Protein AF-A0A955AUH3-F1 (afdb_monomer)

Nearest PDB structures (foldseek):
  6emp-assembly1_A  TM=2.401E-01  e=5.982E+00  Homo sapiens
  8j5y-assembly1_D  TM=1.943E-01  e=3.474E+00  Saccharomyces cerevisiae

Foldseek 3Di:
DPVLDPVLLVVQCVQQVNDPVQCDDACVDHCNVDSVSSLCSQQDPPGPHHDDDDDPPVCVPPCVVVVVVVCCVQQNPPDDAPDPVRSVVSSVVVVVCCCVAPDDPPPDDPVPDDDDDDDDDHDDGPVRVVVVVVVVVVVVVVD

Radius of gyration: 20.32 Å; Cα contacts (8 Å, |Δi|>4): 92; chains: 1; bounding box: 51×37×52 Å

Sequence (143 aa):
NVHCSESLVRLVANLEGIPKSELGK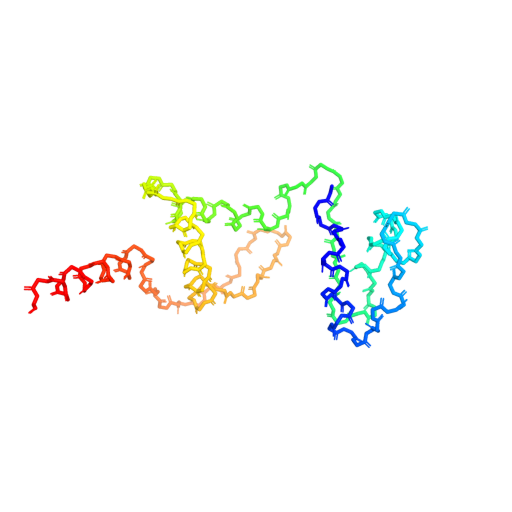KGRSGILKSVATRRKFLSDASHRVSFVYTPKHSSWLNQIETIFGIINRRAIKRGDFPSVAALQQRLTEFIAYFNETFAKPFNWTYTGRPNQTSAVEKPKTWRQLWQSKKNAQIHALVA

Structure (mmCIF, N/CA/C/O backbone):
data_AF-A0A955AUH3-F1
#
_entry.id   AF-A0A955AUH3-F1
#
loop_
_atom_site.group_PDB
_atom_site.id
_atom_site.type_symbol
_atom_site.label_atom_id
_atom_site.label_alt_id
_atom_site.label_comp_id
_atom_site.label_asym_id
_atom_site.label_entity_id
_atom_site.label_seq_id
_atom_site.pdbx_PDB_ins_code
_atom_site.Cartn_x
_atom_site.Cartn_y
_atom_site.Cartn_z
_atom_site.occupancy
_atom_site.B_iso_or_equiv
_atom_site.auth_seq_id
_atom_site.auth_comp_id
_atom_site.auth_asym_id
_atom_site.auth_atom_id
_atom_site.pdbx_PDB_model_num
ATOM 1 N N . ASN A 1 1 ? 10.978 6.665 -0.633 1.00 58.62 1 ASN A N 1
ATOM 2 C CA . ASN A 1 1 ? 9.804 6.666 -1.533 1.00 58.62 1 ASN A CA 1
ATOM 3 C C . ASN A 1 1 ? 9.079 5.331 -1.381 1.00 58.62 1 ASN A C 1
ATOM 5 O O . ASN A 1 1 ? 9.533 4.332 -1.930 1.00 58.62 1 ASN A O 1
ATOM 9 N N . VAL A 1 2 ? 8.037 5.293 -0.544 1.00 68.62 2 VAL A N 1
ATOM 10 C CA . VAL A 1 2 ? 7.333 4.055 -0.142 1.00 68.62 2 VAL A CA 1
ATOM 11 C C . VAL A 1 2 ? 6.572 3.430 -1.321 1.00 68.62 2 VAL A C 1
ATOM 13 O O . VAL A 1 2 ? 6.417 2.217 -1.391 1.00 68.62 2 VAL A O 1
ATOM 16 N N . HIS A 1 3 ? 6.214 4.241 -2.320 1.00 81.19 3 HIS A N 1
ATOM 17 C CA . HIS A 1 3 ? 5.435 3.845 -3.499 1.00 81.19 3 HIS A CA 1
ATOM 18 C C . HIS A 1 3 ? 6.233 3.077 -4.571 1.00 81.19 3 HIS A C 1
ATOM 20 O O . HIS A 1 3 ? 5.738 2.834 -5.668 1.00 81.19 3 HIS A O 1
ATOM 26 N N . CYS A 1 4 ? 7.479 2.701 -4.274 1.00 91.81 4 CYS A N 1
ATOM 27 C CA . CYS A 1 4 ? 8.325 1.860 -5.127 1.00 91.81 4 CYS A CA 1
ATOM 28 C C . CYS A 1 4 ? 8.915 0.691 -4.319 1.00 91.81 4 CYS A C 1
ATOM 30 O O . CYS A 1 4 ? 10.069 0.296 -4.518 1.00 91.81 4 CYS A O 1
ATOM 32 N N . SER A 1 5 ? 8.183 0.195 -3.317 1.00 93.75 5 SER A N 1
ATOM 33 C CA . SER A 1 5 ? 8.635 -0.903 -2.464 1.00 93.75 5 SER A CA 1
ATOM 34 C C . SER A 1 5 ? 8.780 -2.212 -3.249 1.00 93.75 5 SER A C 1
ATOM 36 O O . SER A 1 5 ? 8.207 -2.407 -4.317 1.00 93.75 5 SER A O 1
ATOM 38 N N . GLU A 1 6 ? 9.568 -3.135 -2.704 1.00 95.00 6 GLU A N 1
ATOM 39 C CA . GLU A 1 6 ? 9.638 -4.507 -3.219 1.00 95.00 6 GLU A CA 1
ATOM 40 C C . GLU A 1 6 ? 8.291 -5.232 -3.108 1.00 95.00 6 GLU A C 1
ATOM 42 O O . GLU A 1 6 ? 7.931 -5.981 -4.010 1.00 95.00 6 GLU A O 1
ATOM 47 N N . SER A 1 7 ? 7.540 -5.002 -2.026 1.00 94.81 7 SER A N 1
ATOM 48 C CA . SER A 1 7 ? 6.241 -5.645 -1.817 1.00 94.81 7 SER A CA 1
ATOM 49 C C . SER A 1 7 ? 5.244 -5.302 -2.922 1.00 94.81 7 SER 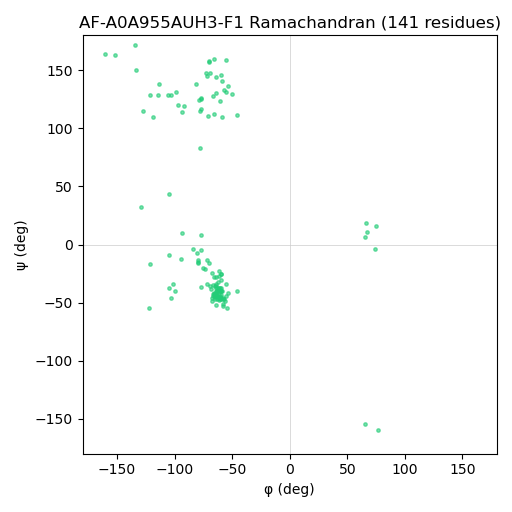A C 1
ATOM 51 O O . SER A 1 7 ? 4.552 -6.196 -3.398 1.00 94.81 7 SER A O 1
ATOM 53 N N . LEU A 1 8 ? 5.224 -4.049 -3.389 1.00 94.56 8 LEU A N 1
ATOM 54 C CA . LEU A 1 8 ? 4.374 -3.629 -4.505 1.00 94.56 8 LEU A CA 1
ATOM 55 C C . LEU A 1 8 ? 4.775 -4.315 -5.811 1.00 94.56 8 LEU A C 1
ATOM 57 O O . LEU A 1 8 ? 3.910 -4.803 -6.527 1.00 94.56 8 LEU A O 1
ATOM 61 N N . VAL A 1 9 ? 6.077 -4.415 -6.097 1.00 96.44 9 VAL A N 1
ATOM 62 C CA . VAL A 1 9 ? 6.560 -5.127 -7.292 1.00 96.44 9 VAL A CA 1
ATOM 63 C C . VAL A 1 9 ? 6.140 -6.588 -7.263 1.00 96.44 9 VAL A C 1
ATOM 65 O O . VAL A 1 9 ? 5.655 -7.098 -8.263 1.00 96.44 9 VAL A O 1
ATOM 68 N N . ARG A 1 10 ? 6.285 -7.257 -6.116 1.00 96.19 10 ARG A N 1
ATOM 69 C CA . ARG A 1 10 ? 5.869 -8.657 -5.963 1.00 96.19 10 ARG A CA 1
ATOM 70 C C . ARG A 1 10 ? 4.358 -8.829 -6.114 1.00 96.19 10 ARG A C 1
ATOM 72 O O . ARG A 1 10 ? 3.936 -9.825 -6.687 1.00 96.19 10 ARG A O 1
ATOM 79 N N . LEU A 1 11 ? 3.568 -7.879 -5.612 1.00 95.25 11 LEU A N 1
ATOM 80 C CA . LEU A 1 11 ? 2.115 -7.883 -5.765 1.00 95.25 11 LEU A CA 1
ATOM 81 C C . LEU A 1 11 ? 1.714 -7.748 -7.237 1.00 95.25 11 LEU A C 1
ATOM 83 O O . LEU A 1 11 ? 0.957 -8.579 -7.722 1.00 95.25 11 LEU A O 1
ATOM 87 N N . VAL A 1 12 ? 2.241 -6.741 -7.941 1.00 95.94 12 VAL A N 1
ATOM 88 C CA . VAL A 1 12 ? 1.949 -6.531 -9.368 1.00 95.94 12 VAL A CA 1
ATOM 89 C C . VAL A 1 12 ? 2.420 -7.730 -10.182 1.00 95.94 12 VAL A C 1
ATOM 91 O O . VAL A 1 12 ? 1.623 -8.304 -10.903 1.00 95.94 12 VAL A O 1
ATOM 94 N N . ALA A 1 13 ? 3.648 -8.211 -9.974 1.00 96.44 13 ALA A N 1
ATOM 95 C CA . ALA A 1 13 ? 4.150 -9.407 -10.650 1.00 96.44 13 ALA A CA 1
ATOM 96 C C . ALA A 1 13 ? 3.229 -10.623 -10.470 1.00 96.44 13 ALA A C 1
ATOM 98 O O . ALA A 1 13 ? 2.954 -11.329 -11.430 1.00 96.44 13 ALA A O 1
ATOM 99 N N . ASN A 1 14 ? 2.699 -10.837 -9.262 1.00 96.31 14 ASN A N 1
ATOM 100 C CA . ASN A 1 14 ? 1.745 -11.914 -9.009 1.00 96.31 14 ASN A CA 1
ATOM 101 C C . ASN A 1 14 ? 0.417 -11.726 -9.764 1.00 96.31 14 ASN A C 1
ATOM 103 O O . ASN A 1 14 ? -0.173 -12.709 -10.195 1.00 96.31 14 ASN A O 1
ATOM 107 N N . LEU A 1 15 ? -0.057 -10.487 -9.914 1.00 95.81 15 LEU A N 1
ATOM 108 C CA . LEU A 1 15 ? -1.271 -10.176 -10.677 1.00 95.81 15 LEU A CA 1
ATOM 109 C C . LEU A 1 15 ? -1.070 -10.328 -12.189 1.00 95.81 15 LEU A C 1
ATOM 111 O O . LEU A 1 15 ? -2.000 -10.745 -12.872 1.00 95.81 15 LEU A O 1
ATOM 115 N N . GLU A 1 16 ? 0.129 -10.025 -12.686 1.00 95.56 16 GLU A N 1
ATOM 116 C CA . GLU A 1 16 ? 0.506 -10.185 -14.097 1.00 95.56 16 GLU A CA 1
ATOM 117 C C . GLU A 1 16 ? 0.974 -11.616 -14.438 1.00 95.56 16 GLU A C 1
ATOM 119 O O . GLU A 1 16 ? 1.271 -11.911 -15.591 1.00 95.56 16 GLU A O 1
ATOM 124 N N . GLY A 1 17 ? 1.074 -12.517 -13.453 1.00 95.38 17 GLY A N 1
ATOM 125 C CA . GLY A 1 17 ? 1.554 -13.891 -13.660 1.00 95.38 17 GLY A CA 1
ATOM 126 C C . GLY A 1 17 ? 3.070 -14.022 -13.868 1.00 95.38 17 GLY A C 1
ATOM 127 O O . GLY A 1 17 ? 3.541 -15.066 -14.311 1.00 95.38 17 GLY A O 1
ATOM 128 N N . ILE A 1 18 ? 3.850 -12.994 -13.526 1.00 95.06 18 ILE A N 1
ATOM 129 C CA . ILE A 1 18 ? 5.311 -12.981 -13.658 1.00 95.06 18 ILE A CA 1
ATOM 130 C C . ILE A 1 18 ? 5.939 -13.772 -12.497 1.00 95.06 18 ILE A C 1
ATOM 132 O O . ILE A 1 18 ? 5.711 -13.444 -11.321 1.00 95.06 18 ILE A O 1
ATOM 136 N N . PRO A 1 19 ? 6.765 -14.797 -12.771 1.00 95.00 19 PRO A N 1
ATOM 137 C CA . PRO A 1 19 ? 7.336 -15.632 -11.726 1.00 95.00 19 PRO A CA 1
ATOM 138 C C . PRO A 1 19 ? 8.364 -14.868 -10.879 1.00 95.00 19 PRO A C 1
ATOM 140 O O . PRO A 1 19 ? 9.116 -14.008 -11.339 1.00 95.00 19 PRO A O 1
ATOM 143 N N . LYS A 1 20 ? 8.452 -15.227 -9.590 1.00 92.88 20 LYS A N 1
ATOM 144 C CA . LYS A 1 20 ? 9.345 -14.557 -8.621 1.00 92.88 20 LYS A CA 1
ATOM 145 C C . LYS A 1 20 ? 10.829 -14.620 -9.007 1.00 92.88 20 LYS A C 1
ATOM 147 O O . LYS A 1 20 ? 11.588 -13.758 -8.563 1.00 92.88 20 LYS A O 1
ATOM 152 N N . SER A 1 21 ? 11.237 -15.626 -9.782 1.00 91.88 21 SER A N 1
ATOM 153 C CA . SER A 1 21 ? 12.602 -15.800 -10.296 1.00 91.88 21 SER A CA 1
ATOM 154 C C . SER A 1 21 ? 13.031 -14.660 -11.223 1.00 91.88 21 SER A C 1
ATOM 156 O O . SER A 1 21 ? 14.197 -14.270 -11.199 1.00 91.88 21 SER A O 1
ATOM 158 N N . GLU A 1 22 ? 12.097 -14.066 -11.968 1.00 93.12 22 GLU A N 1
ATOM 159 C CA . GLU A 1 22 ? 12.372 -12.995 -12.936 1.00 93.12 22 GLU A CA 1
ATOM 160 C C . GLU A 1 22 ? 12.547 -11.616 -12.279 1.00 93.12 22 GLU A C 1
ATOM 162 O O . GLU A 1 22 ? 13.130 -10.697 -12.856 1.00 93.12 22 GLU A O 1
ATOM 167 N N . LEU A 1 23 ? 12.121 -11.460 -11.021 1.00 95.56 23 LEU A N 1
ATOM 168 C CA . LEU A 1 23 ? 12.190 -10.176 -10.312 1.00 95.56 23 LEU A CA 1
ATOM 169 C C . LEU A 1 23 ? 13.617 -9.790 -9.886 1.00 95.56 23 LEU A C 1
ATOM 171 O O . LEU A 1 23 ? 13.903 -8.611 -9.646 1.00 95.56 23 LEU A O 1
ATOM 175 N N . GLY A 1 24 ? 14.521 -10.768 -9.793 1.00 95.38 24 GLY A N 1
ATOM 176 C CA . GLY A 1 24 ? 15.891 -10.586 -9.315 1.00 95.38 24 GLY A CA 1
ATOM 177 C C . GLY A 1 24 ? 16.007 -10.455 -7.790 1.00 95.38 24 GLY A C 1
ATOM 178 O O . GLY A 1 24 ? 15.136 -10.877 -7.029 1.00 95.38 24 GLY A O 1
ATOM 179 N N . LYS A 1 25 ? 17.126 -9.886 -7.322 1.00 95.31 25 LYS A N 1
ATOM 180 C CA . LYS A 1 25 ? 17.449 -9.733 -5.892 1.00 95.31 25 LYS A CA 1
ATOM 181 C C . LYS A 1 25 ? 17.484 -8.258 -5.505 1.00 95.31 25 LYS A C 1
ATOM 183 O O . LYS A 1 25 ? 18.199 -7.465 -6.122 1.00 95.31 25 LYS A O 1
ATOM 188 N N . LYS A 1 26 ? 16.762 -7.888 -4.442 1.00 94.62 26 LYS A N 1
ATOM 189 C CA . LYS A 1 26 ? 16.692 -6.498 -3.974 1.00 94.62 26 LYS A CA 1
ATOM 190 C C . LYS A 1 26 ? 18.072 -5.912 -3.703 1.00 94.62 26 LYS A C 1
ATOM 192 O O . LYS A 1 26 ? 18.893 -6.529 -3.031 1.00 94.62 26 LYS A O 1
ATOM 197 N N . GLY A 1 27 ? 18.316 -4.717 -4.238 1.00 94.38 27 GLY A N 1
ATOM 198 C CA . GLY A 1 27 ? 19.599 -4.026 -4.091 1.00 94.38 27 GLY A CA 1
ATOM 199 C C . GLY A 1 27 ? 20.737 -4.609 -4.934 1.00 94.38 27 GLY A C 1
ATOM 200 O O . GLY A 1 27 ? 21.824 -4.046 -4.927 1.00 94.38 27 GLY A O 1
ATOM 201 N N . ARG A 1 28 ? 20.517 -5.719 -5.654 1.00 95.56 28 ARG A N 1
ATOM 202 C CA . ARG A 1 28 ? 21.574 -6.444 -6.375 1.00 95.56 28 ARG A CA 1
ATOM 203 C C . ARG A 1 28 ? 21.294 -6.565 -7.872 1.00 95.56 28 ARG A C 1
ATOM 205 O O . ARG A 1 28 ? 22.122 -6.149 -8.676 1.00 95.56 28 ARG A O 1
ATOM 212 N N . SER A 1 29 ? 20.138 -7.100 -8.268 1.00 95.94 29 SER A N 1
ATOM 213 C CA . SER A 1 29 ? 19.860 -7.453 -9.668 1.00 95.94 29 SER A CA 1
ATOM 214 C C . SER A 1 29 ? 18.377 -7.388 -10.040 1.00 95.94 29 SER A C 1
ATOM 216 O O . SER A 1 29 ? 17.502 -7.380 -9.173 1.00 95.94 29 SER A O 1
ATOM 218 N N . GLY A 1 30 ? 18.112 -7.347 -11.349 1.00 96.06 30 GLY A N 1
ATOM 219 C CA . GLY A 1 30 ? 16.767 -7.386 -11.923 1.00 96.06 30 GLY A CA 1
ATOM 220 C C . GLY A 1 30 ? 15.903 -6.174 -11.574 1.00 96.06 30 GLY A C 1
ATOM 221 O O . GLY A 1 30 ? 16.401 -5.088 -11.259 1.00 96.06 30 GLY A O 1
ATOM 222 N N . ILE A 1 31 ? 14.588 -6.382 -11.604 1.00 96.94 31 ILE A N 1
ATOM 223 C CA . ILE A 1 31 ? 13.583 -5.358 -11.299 1.00 96.94 31 ILE A CA 1
ATOM 224 C C . ILE A 1 31 ? 13.763 -4.834 -9.870 1.00 96.94 31 ILE A C 1
ATOM 226 O O . ILE A 1 31 ? 13.643 -3.633 -9.628 1.00 96.94 31 ILE A O 1
ATOM 230 N N . LEU A 1 32 ? 14.127 -5.699 -8.919 1.00 97.00 32 LEU A N 1
ATOM 231 C CA . LEU A 1 32 ? 14.305 -5.329 -7.513 1.00 97.00 32 LEU A CA 1
ATOM 232 C C . LEU A 1 32 ? 15.619 -4.578 -7.215 1.00 97.00 32 LEU A C 1
ATOM 234 O O . LEU A 1 32 ? 15.801 -4.107 -6.087 1.00 97.00 32 LEU A O 1
ATOM 238 N N . LYS A 1 33 ? 16.519 -4.413 -8.197 1.00 96.75 33 LYS A N 1
ATOM 239 C CA . LYS A 1 33 ? 17.846 -3.798 -8.016 1.00 96.75 33 LYS A CA 1
ATOM 240 C C . LYS A 1 33 ? 17.790 -2.407 -7.389 1.00 96.75 33 LYS A C 1
ATOM 242 O O . LYS A 1 33 ? 18.446 -2.169 -6.382 1.00 96.75 33 LYS A O 1
ATOM 247 N N . SER A 1 34 ? 17.033 -1.476 -7.964 1.00 95.88 34 SER A N 1
ATOM 248 C CA . SER A 1 34 ? 17.012 -0.077 -7.528 1.00 95.88 34 SER A CA 1
ATOM 249 C C . SER A 1 34 ? 15.589 0.462 -7.418 1.00 95.88 34 SER A C 1
ATOM 251 O O . SER A 1 34 ? 14.613 -0.199 -7.758 1.00 95.88 34 SER A O 1
ATOM 253 N N . VAL A 1 35 ? 15.426 1.668 -6.871 1.00 94.50 35 VAL A N 1
ATOM 254 C CA . VAL A 1 35 ? 14.117 2.348 -6.899 1.00 94.50 35 VAL A CA 1
ATOM 255 C C . VAL A 1 35 ? 13.705 2.659 -8.340 1.00 94.50 35 VAL A C 1
ATOM 257 O O . VAL A 1 35 ? 12.529 2.549 -8.659 1.00 94.50 35 VAL A O 1
ATOM 260 N N . ALA A 1 36 ? 14.659 2.996 -9.212 1.00 94.94 36 ALA A N 1
ATOM 261 C CA . ALA A 1 36 ? 14.385 3.334 -10.605 1.00 94.94 36 ALA A CA 1
ATOM 262 C C . ALA A 1 36 ? 13.858 2.130 -11.399 1.00 94.94 36 ALA A C 1
ATOM 264 O O . ALA A 1 36 ? 12.859 2.259 -12.099 1.00 94.94 36 ALA A O 1
ATOM 265 N N . THR A 1 37 ? 14.466 0.949 -11.232 1.00 96.75 37 THR A N 1
ATOM 266 C CA . THR A 1 37 ? 14.008 -0.280 -11.903 1.00 96.75 37 THR A CA 1
ATOM 267 C C . THR A 1 37 ? 12.625 -0.703 -11.415 1.00 96.75 37 THR A C 1
ATOM 269 O O . THR A 1 37 ? 11.763 -1.029 -12.225 1.00 96.75 37 THR A O 1
ATOM 272 N N . ARG A 1 38 ? 12.376 -0.609 -10.102 1.00 97.06 38 ARG A N 1
ATOM 273 C CA . ARG A 1 38 ? 11.055 -0.886 -9.520 1.00 97.06 38 ARG A CA 1
ATOM 274 C C . ARG A 1 38 ? 10.001 0.101 -10.004 1.00 97.06 38 ARG A C 1
ATOM 276 O O . ARG A 1 38 ? 8.910 -0.317 -10.356 1.00 97.06 38 ARG A O 1
ATOM 283 N N . ARG A 1 39 ? 10.328 1.396 -10.048 1.00 95.88 39 ARG A N 1
ATOM 284 C CA . ARG A 1 39 ? 9.429 2.437 -10.559 1.00 95.88 39 ARG A CA 1
ATOM 285 C C . ARG A 1 39 ? 9.066 2.172 -12.017 1.00 95.88 39 ARG A C 1
ATOM 287 O O . ARG A 1 39 ? 7.887 2.207 -12.321 1.00 95.88 39 ARG A O 1
ATOM 294 N N . LYS A 1 40 ? 10.057 1.867 -12.868 1.00 96.44 40 LYS A N 1
ATOM 295 C CA . LYS A 1 40 ? 9.843 1.557 -14.290 1.00 96.44 40 LYS A CA 1
ATOM 296 C C . LYS A 1 40 ? 8.876 0.388 -14.471 1.00 96.44 40 LYS A C 1
ATOM 298 O O . LYS A 1 40 ? 7.945 0.509 -15.250 1.00 96.44 40 LYS A O 1
ATOM 303 N N . PHE A 1 41 ? 9.081 -0.697 -13.725 1.00 96.94 41 PHE A N 1
ATOM 304 C CA . PHE A 1 41 ? 8.192 -1.859 -13.746 1.00 96.94 41 PHE A CA 1
ATOM 305 C C . PHE A 1 41 ? 6.778 -1.517 -13.260 1.00 96.94 41 PHE A C 1
ATOM 307 O O . PHE A 1 41 ? 5.796 -1.859 -13.902 1.00 96.94 41 PHE A O 1
ATOM 314 N N . LEU A 1 42 ? 6.655 -0.809 -12.135 1.00 96.62 42 LEU A N 1
ATOM 315 C CA . LEU A 1 42 ? 5.346 -0.451 -11.584 1.00 96.62 42 LEU A CA 1
ATOM 316 C C . LEU A 1 42 ? 4.569 0.521 -12.483 1.00 96.62 42 LEU A C 1
ATOM 318 O O . LEU A 1 42 ? 3.348 0.513 -12.439 1.00 96.62 42 LEU A O 1
ATOM 322 N N . SER A 1 43 ? 5.248 1.349 -13.278 1.00 96.19 43 SER A N 1
ATOM 323 C CA . SER A 1 43 ? 4.622 2.286 -14.220 1.00 96.19 43 SER A CA 1
ATOM 324 C C . SER A 1 43 ? 4.465 1.730 -15.638 1.00 96.19 43 SER A C 1
ATOM 326 O O . SER A 1 43 ? 4.211 2.507 -16.555 1.00 96.19 43 SER A O 1
ATOM 328 N N . ASP A 1 44 ? 4.692 0.433 -15.858 1.00 96.38 44 ASP A N 1
ATOM 329 C CA . ASP A 1 44 ? 4.496 -0.168 -17.176 1.00 96.38 44 ASP A CA 1
ATOM 330 C C . ASP A 1 44 ? 3.002 -0.151 -17.528 1.00 96.38 44 ASP A C 1
ATOM 332 O O . ASP A 1 44 ? 2.162 -0.545 -16.717 1.00 96.38 44 ASP A O 1
ATOM 336 N N . ALA A 1 45 ? 2.658 0.377 -18.701 1.00 95.56 45 ALA A N 1
ATOM 337 C CA . ALA A 1 45 ? 1.274 0.508 -19.151 1.00 95.56 45 ALA A CA 1
ATOM 338 C C . ALA A 1 45 ? 0.705 -0.803 -19.716 1.00 95.56 45 ALA A C 1
ATOM 340 O O . ALA A 1 45 ? -0.503 -0.899 -19.908 1.00 95.56 45 ALA A O 1
ATOM 341 N N . SER A 1 46 ? 1.558 -1.799 -19.984 1.00 95.00 46 SER A N 1
ATOM 342 C CA . SER A 1 46 ? 1.129 -3.133 -20.416 1.00 95.00 46 SER A CA 1
ATOM 343 C C . SER A 1 46 ? 0.555 -3.978 -19.275 1.00 95.00 46 SER A C 1
ATOM 345 O O . SER A 1 46 ? -0.186 -4.924 -19.531 1.00 95.00 46 SER A O 1
ATOM 347 N N . HIS A 1 47 ? 0.863 -3.627 -18.024 1.00 96.00 47 HIS A N 1
ATOM 348 C CA . HIS A 1 47 ? 0.325 -4.303 -16.850 1.00 96.00 47 HIS A CA 1
ATOM 349 C C . HIS A 1 47 ? -1.155 -3.975 -16.649 1.00 96.00 47 HIS A C 1
ATOM 351 O O . HIS A 1 47 ? -1.584 -2.829 -16.809 1.00 96.00 47 HIS A O 1
ATOM 357 N N . ARG A 1 48 ? -1.921 -4.952 -16.157 1.00 94.06 48 ARG A N 1
ATOM 358 C CA . ARG A 1 48 ? -3.284 -4.730 -15.660 1.00 94.06 48 ARG A CA 1
ATOM 359 C C . ARG A 1 48 ? -3.317 -3.658 -14.567 1.00 94.06 48 ARG A C 1
ATOM 361 O O . ARG A 1 48 ? -4.299 -2.923 -14.463 1.00 94.06 48 ARG A O 1
ATOM 368 N N . VAL A 1 49 ? -2.276 -3.574 -13.735 1.00 92.44 49 VAL A N 1
ATOM 369 C CA . VAL A 1 49 ? -2.135 -2.525 -12.713 1.00 92.44 49 VAL A CA 1
ATOM 370 C C . VAL A 1 49 ? -0.888 -1.685 -12.973 1.00 92.44 49 VAL A C 1
ATOM 372 O O . VAL A 1 49 ? 0.232 -2.123 -12.716 1.00 92.44 49 VAL A O 1
ATOM 375 N N . SER A 1 50 ? -1.098 -0.435 -13.393 1.00 93.50 50 SER A N 1
ATOM 376 C CA . SER A 1 50 ? -0.029 0.538 -13.636 1.00 93.50 50 SER A CA 1
ATOM 377 C C . SER A 1 50 ? -0.077 1.711 -12.655 1.00 93.50 50 SER A C 1
ATOM 379 O O . SER A 1 50 ? -1.141 2.237 -12.321 1.00 93.50 50 SER A O 1
ATOM 381 N N . PHE A 1 51 ? 1.090 2.130 -12.174 1.00 92.44 51 PHE A N 1
ATOM 382 C CA . PHE A 1 51 ? 1.247 3.182 -11.177 1.00 92.44 51 PHE A CA 1
ATOM 383 C C . PHE A 1 51 ? 1.550 4.517 -11.852 1.00 92.44 51 PHE A C 1
ATOM 385 O O . PHE A 1 51 ? 2.602 4.703 -12.467 1.00 92.44 51 PHE A O 1
ATOM 392 N N . VAL A 1 52 ? 0.671 5.495 -11.632 1.00 89.38 52 VAL A N 1
ATOM 393 C CA . VAL A 1 52 ? 0.910 6.892 -12.002 1.00 89.38 52 VAL A CA 1
ATOM 394 C C . VAL A 1 52 ? 1.547 7.616 -10.822 1.00 89.38 52 VAL A C 1
ATOM 396 O O . VAL A 1 52 ? 0.975 7.709 -9.737 1.00 89.38 52 VAL A O 1
ATOM 399 N N . TYR A 1 53 ? 2.755 8.133 -11.025 1.00 88.62 53 TYR A N 1
ATOM 400 C CA . TYR A 1 53 ? 3.493 8.841 -9.986 1.00 88.62 53 TYR A CA 1
ATOM 401 C C . TYR A 1 53 ? 3.347 10.351 -10.135 1.00 88.62 53 TYR A C 1
ATOM 403 O O . TYR A 1 53 ? 3.618 10.901 -11.200 1.00 88.62 53 TYR A O 1
ATOM 411 N N . THR A 1 54 ? 3.019 11.030 -9.037 1.00 86.38 54 THR A N 1
ATOM 412 C CA . THR A 1 54 ? 2.998 12.493 -8.998 1.00 86.38 54 THR A CA 1
ATOM 413 C C . THR A 1 54 ? 4.418 13.081 -9.073 1.00 86.38 54 THR A C 1
ATOM 415 O O . THR A 1 54 ? 5.403 12.388 -8.757 1.00 86.38 54 THR A O 1
ATOM 418 N N . PRO A 1 55 ? 4.561 14.350 -9.506 1.00 87.88 55 PRO A N 1
ATOM 419 C CA . PRO A 1 55 ? 5.833 15.059 -9.449 1.00 87.88 55 PRO A CA 1
ATOM 420 C C . PRO A 1 55 ? 6.418 15.092 -8.031 1.00 87.88 55 PRO A C 1
ATOM 422 O O . PRO A 1 55 ? 5.722 14.927 -7.023 1.00 87.88 55 PRO A O 1
ATOM 425 N N . LYS A 1 56 ? 7.734 15.310 -7.941 1.00 83.81 56 LYS A N 1
ATOM 426 C CA . LYS A 1 56 ? 8.398 15.478 -6.643 1.00 83.81 56 LYS A CA 1
ATOM 427 C C . LYS A 1 56 ? 7.772 16.668 -5.907 1.00 83.81 56 LYS A C 1
ATOM 429 O O . LYS A 1 56 ? 7.476 17.682 -6.524 1.00 83.81 56 LYS A O 1
ATOM 434 N N . HIS A 1 57 ? 7.593 16.528 -4.594 1.00 82.50 57 HIS A N 1
ATOM 435 C CA . HIS A 1 57 ? 6.950 17.524 -3.720 1.00 82.50 57 HIS A CA 1
ATOM 436 C C . HIS A 1 57 ? 5.448 17.755 -3.973 1.00 82.50 57 HIS A C 1
ATOM 438 O O . HIS A 1 57 ? 4.851 18.635 -3.363 1.00 82.50 57 HIS A O 1
ATOM 444 N N . SER A 1 58 ? 4.798 16.916 -4.785 1.00 87.12 58 SER A N 1
ATOM 445 C CA . SER A 1 58 ? 3.348 16.955 -5.013 1.00 87.12 58 SER A CA 1
ATOM 446 C C . SER A 1 58 ? 2.617 15.827 -4.278 1.00 87.12 58 SER A C 1
ATOM 448 O O . SER A 1 58 ? 1.747 15.164 -4.843 1.00 87.12 58 SER A O 1
ATOM 450 N N . SER A 1 59 ? 2.975 15.568 -3.014 1.00 80.88 59 SER A N 1
ATOM 451 C CA . SER A 1 59 ? 2.264 14.579 -2.187 1.00 80.88 59 SER A CA 1
ATOM 452 C C . SER A 1 59 ? 0.813 14.986 -1.927 1.00 80.88 59 SER A C 1
ATOM 454 O O . SER A 1 59 ? -0.042 14.119 -1.830 1.00 80.88 59 SER A O 1
ATOM 456 N N . TRP A 1 60 ? 0.511 16.286 -1.914 1.00 82.31 60 TRP A N 1
ATOM 457 C CA . TRP A 1 60 ? -0.850 16.814 -1.761 1.00 82.31 60 TRP A CA 1
ATOM 458 C C . TRP A 1 60 ? -1.809 16.397 -2.890 1.00 82.31 60 TRP A C 1
ATOM 460 O O . TRP A 1 60 ? -3.016 16.354 -2.674 1.00 82.31 60 TRP A O 1
ATOM 470 N N . LEU A 1 61 ? -1.286 16.045 -4.073 1.00 81.94 61 LEU A N 1
ATOM 471 C CA . LEU A 1 61 ? -2.077 15.472 -5.170 1.00 81.94 61 LEU A CA 1
ATOM 472 C C . LEU A 1 61 ? -2.361 13.976 -4.979 1.00 81.94 61 LEU A C 1
ATOM 474 O O . LEU A 1 61 ? -3.200 13.411 -5.681 1.00 81.94 61 LEU A O 1
ATOM 478 N N . ASN A 1 62 ? -1.654 13.306 -4.067 1.00 83.12 62 ASN A N 1
ATOM 479 C CA . ASN A 1 62 ? -1.815 11.880 -3.854 1.00 83.12 62 ASN A CA 1
ATOM 480 C C . ASN A 1 62 ? -3.079 11.607 -3.029 1.00 83.12 62 ASN A C 1
ATOM 482 O O . ASN A 1 62 ? -3.169 11.941 -1.848 1.00 83.12 62 ASN A O 1
ATOM 486 N N . GLN A 1 63 ? -4.055 10.944 -3.646 1.00 80.56 63 GLN A N 1
ATOM 487 C CA . GLN A 1 63 ? -5.349 10.648 -3.027 1.00 80.56 63 GLN A CA 1
ATOM 488 C C . GLN A 1 63 ? -5.223 9.799 -1.754 1.00 80.56 63 GLN A C 1
ATOM 490 O O . GLN A 1 63 ? -6.069 9.908 -0.864 1.00 80.56 63 GLN A O 1
ATOM 495 N N . ILE A 1 64 ? -4.153 9.005 -1.615 1.00 84.44 64 ILE A N 1
ATOM 496 C CA . ILE A 1 64 ? -3.925 8.210 -0.401 1.00 84.44 64 ILE A CA 1
ATOM 497 C C . ILE A 1 64 ? -3.802 9.085 0.855 1.00 84.44 64 ILE A C 1
ATOM 499 O O . ILE A 1 64 ? -4.256 8.680 1.923 1.00 84.44 64 ILE A O 1
ATOM 503 N N . GLU A 1 65 ? -3.290 10.313 0.727 1.00 86.19 65 GLU A N 1
ATOM 504 C CA . GLU A 1 65 ? -3.189 11.262 1.842 1.00 86.19 65 GLU A CA 1
ATOM 505 C C . GLU A 1 65 ? -4.581 11.657 2.359 1.00 86.19 65 GLU A C 1
ATOM 507 O O . GLU A 1 65 ? -4.804 11.798 3.565 1.00 86.19 65 GLU A O 1
ATOM 512 N N . THR A 1 66 ? -5.571 11.744 1.462 1.00 84.94 66 THR A N 1
ATOM 513 C CA . THR A 1 66 ? -6.971 11.975 1.847 1.00 84.94 66 THR A CA 1
ATOM 514 C C . THR A 1 66 ? -7.518 10.801 2.659 1.00 84.94 66 THR A C 1
ATOM 516 O O . THR A 1 66 ? -8.164 11.015 3.690 1.00 84.94 66 THR A O 1
ATOM 519 N N . ILE A 1 67 ? -7.224 9.563 2.246 1.00 87.44 67 ILE A N 1
ATOM 520 C CA . ILE A 1 67 ? -7.628 8.351 2.972 1.00 87.44 67 ILE A CA 1
ATOM 521 C C . ILE A 1 67 ? -6.979 8.303 4.358 1.00 87.44 67 ILE A C 1
ATOM 523 O O . ILE A 1 67 ? -7.683 8.075 5.344 1.00 87.44 67 ILE A O 1
ATOM 527 N N . PHE A 1 68 ? -5.683 8.605 4.480 1.00 90.00 68 PHE A N 1
ATOM 528 C CA . PHE A 1 68 ? -5.016 8.700 5.783 1.00 90.00 68 PHE A CA 1
ATOM 529 C C . PHE A 1 68 ? -5.649 9.766 6.679 1.00 90.00 68 PHE A C 1
ATOM 531 O O . PHE A 1 68 ? -5.893 9.516 7.862 1.00 90.00 68 PHE A O 1
ATOM 538 N N . GLY A 1 69 ? -6.024 10.918 6.118 1.00 91.19 69 GLY A N 1
ATOM 539 C CA . GLY A 1 69 ? -6.788 11.935 6.836 1.00 91.19 69 GLY A CA 1
ATOM 540 C C . GLY A 1 69 ? -8.142 11.426 7.348 1.00 91.19 69 GLY A C 1
ATOM 541 O O . GLY A 1 69 ? -8.535 11.740 8.475 1.00 91.19 69 GLY A O 1
ATOM 542 N N . ILE A 1 70 ? -8.858 10.623 6.556 1.00 90.50 70 ILE A N 1
ATOM 543 C CA . ILE A 1 70 ? -10.134 10.010 6.955 1.00 90.50 70 ILE A CA 1
ATOM 544 C C . ILE A 1 70 ? -9.924 8.984 8.072 1.00 90.50 70 ILE A C 1
ATOM 546 O O . ILE A 1 70 ? -10.629 9.058 9.081 1.00 90.50 70 ILE A O 1
ATOM 550 N N . ILE A 1 71 ? -8.959 8.071 7.921 1.00 92.50 71 ILE A N 1
ATOM 551 C CA . ILE A 1 71 ? -8.610 7.064 8.936 1.00 92.50 71 ILE A CA 1
ATOM 552 C C . ILE A 1 71 ? -8.259 7.763 10.247 1.00 92.50 71 ILE A C 1
ATOM 554 O O . ILE A 1 71 ? -8.828 7.440 11.290 1.00 92.50 71 ILE A O 1
ATOM 558 N N . ASN A 1 72 ? -7.401 8.785 10.192 1.00 93.50 72 ASN A N 1
ATOM 559 C CA . ASN A 1 72 ? -7.037 9.543 11.377 1.00 93.50 72 ASN A CA 1
ATOM 560 C C . ASN A 1 72 ? -8.282 10.152 12.036 1.00 93.50 72 ASN A C 1
ATOM 562 O O . ASN A 1 72 ? -8.549 9.898 13.201 1.00 93.50 72 ASN A O 1
ATOM 566 N N . ARG A 1 73 ? -9.119 10.888 11.295 1.00 92.19 73 ARG A N 1
ATOM 567 C CA . ARG A 1 73 ? -10.297 11.559 11.876 1.00 92.19 73 ARG A CA 1
ATOM 568 C C . ARG A 1 73 ? -11.378 10.606 12.392 1.00 92.19 73 ARG A C 1
ATOM 570 O O . ARG A 1 73 ? -12.070 10.961 13.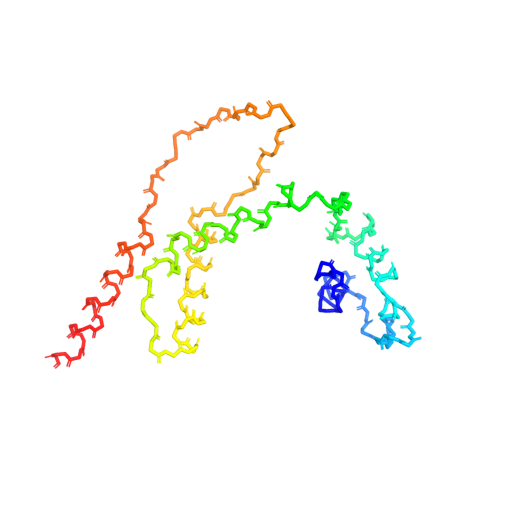345 1.00 92.19 73 ARG A O 1
ATOM 577 N N . ARG A 1 74 ? -11.588 9.460 11.738 1.00 89.31 74 ARG A N 1
ATOM 578 C CA . ARG A 1 74 ? -12.732 8.571 12.008 1.00 89.31 74 ARG A CA 1
ATOM 579 C C . ARG A 1 74 ? -12.382 7.351 12.856 1.00 89.31 74 ARG A C 1
ATOM 581 O O . ARG A 1 74 ? -13.229 6.931 13.642 1.00 89.31 74 ARG A O 1
ATOM 588 N N . ALA A 1 75 ? -11.182 6.796 12.709 1.00 90.00 75 ALA A N 1
ATOM 589 C CA . ALA A 1 75 ? -10.783 5.551 13.362 1.00 90.00 75 ALA A CA 1
ATOM 590 C C . ALA A 1 75 ? -9.840 5.763 14.553 1.00 90.00 75 ALA A C 1
ATOM 592 O O . ALA A 1 75 ? -9.993 5.055 15.549 1.00 90.00 75 ALA A O 1
ATOM 593 N N . ILE A 1 76 ? -8.913 6.727 14.450 1.00 92.12 76 ILE A N 1
ATOM 594 C CA . ILE A 1 76 ? -7.800 6.913 15.401 1.00 92.12 76 ILE A CA 1
ATOM 595 C C . ILE A 1 76 ? -8.034 8.085 16.362 1.00 92.12 76 ILE A C 1
ATOM 597 O O . ILE A 1 76 ? -7.804 7.960 17.560 1.00 92.12 76 ILE A O 1
ATOM 601 N N . LYS A 1 77 ? -8.467 9.246 15.861 1.00 91.38 77 LYS A N 1
ATOM 602 C CA . LYS A 1 77 ? -8.534 10.495 16.630 1.00 91.38 77 LYS A CA 1
ATOM 603 C C . LYS A 1 77 ? -9.466 10.329 17.830 1.00 91.38 77 LYS A C 1
ATOM 605 O O . LYS A 1 77 ? -10.653 10.056 17.651 1.00 91.38 77 LYS A O 1
ATOM 610 N N . ARG A 1 78 ? -8.928 10.586 19.031 1.00 86.00 78 ARG A N 1
ATOM 611 C CA . ARG A 1 78 ? -9.584 10.380 20.341 1.00 86.00 78 ARG A CA 1
ATOM 612 C C . ARG A 1 78 ? -9.867 8.905 20.680 1.00 86.00 78 ARG A C 1
ATOM 614 O O . ARG A 1 78 ? -10.727 8.639 21.511 1.00 86.00 78 ARG A O 1
ATOM 621 N N . GLY A 1 79 ? -9.202 7.961 20.018 1.00 84.50 79 GLY A N 1
ATOM 622 C CA . GLY A 1 79 ? -9.191 6.560 20.422 1.00 84.50 79 GLY A CA 1
ATOM 623 C C . GLY A 1 79 ? -8.172 6.335 21.533 1.00 84.50 79 GLY A C 1
ATOM 624 O O . GLY A 1 79 ? -7.071 6.878 21.467 1.00 84.50 79 GLY A O 1
ATOM 625 N N . ASP A 1 80 ? -8.555 5.540 22.525 1.00 88.44 80 ASP A N 1
ATOM 626 C CA . ASP A 1 80 ? -7.651 4.980 23.524 1.00 88.44 80 ASP A CA 1
ATOM 627 C C . ASP A 1 80 ? -7.454 3.494 23.206 1.00 88.44 80 ASP A C 1
ATOM 629 O O . ASP A 1 80 ? -8.428 2.777 22.946 1.00 88.44 80 ASP A O 1
ATOM 633 N N . PHE A 1 81 ? -6.199 3.057 23.135 1.00 91.50 81 PHE A N 1
ATOM 634 C CA . PHE A 1 81 ? -5.830 1.727 22.663 1.00 91.50 81 PHE A CA 1
ATOM 635 C C . PHE A 1 81 ? -4.942 1.046 23.705 1.00 91.50 81 PHE A C 1
ATOM 637 O O . PHE A 1 81 ? -3.805 1.474 23.894 1.00 91.50 81 PHE A O 1
ATOM 644 N N . PRO A 1 82 ? -5.400 -0.056 24.325 1.00 92.62 82 PRO A N 1
ATOM 645 C CA . PRO A 1 82 ? -4.639 -0.731 25.375 1.00 92.62 82 PRO A CA 1
ATOM 646 C C . PRO A 1 82 ? -3.407 -1.477 24.838 1.00 92.62 82 PRO A C 1
ATOM 648 O O . PRO A 1 82 ? -2.565 -1.920 25.611 1.00 92.62 82 PRO A O 1
ATOM 651 N N . SER A 1 83 ? -3.302 -1.664 23.517 1.00 95.50 83 SER A N 1
ATOM 652 C CA . SER A 1 83 ? -2.163 -2.318 22.874 1.00 95.50 83 SER A CA 1
ATOM 653 C C . SER A 1 83 ? -2.061 -1.976 21.386 1.00 95.50 83 SER A C 1
ATOM 655 O O . SER A 1 83 ? -3.025 -1.537 20.74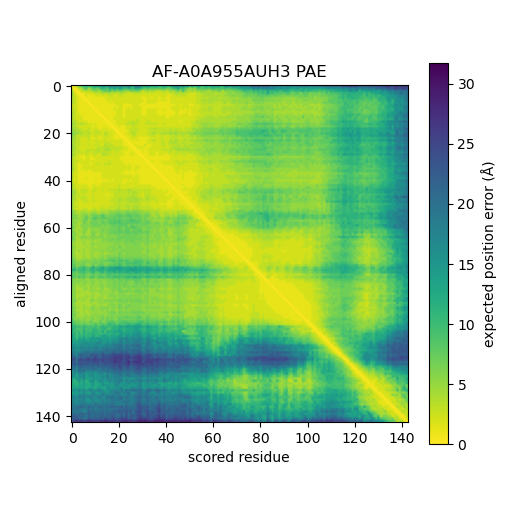8 1.00 95.50 83 SER A O 1
ATOM 657 N N . VAL A 1 84 ? -0.894 -2.255 20.799 1.00 95.94 84 VAL A N 1
ATOM 658 C CA . VAL A 1 84 ? -0.677 -2.169 19.344 1.00 95.94 84 VAL A CA 1
ATOM 659 C C . VAL A 1 84 ? -1.600 -3.130 18.590 1.00 95.94 84 VAL A C 1
ATOM 661 O O . VAL A 1 84 ? -2.129 -2.771 17.541 1.00 95.94 84 VAL A O 1
ATOM 664 N N . ALA A 1 85 ? -1.853 -4.321 19.140 1.00 95.38 85 ALA A N 1
ATOM 665 C CA . ALA A 1 85 ? -2.771 -5.289 18.544 1.00 95.38 85 ALA A CA 1
ATOM 666 C C . ALA A 1 85 ? -4.208 -4.743 18.478 1.00 95.38 85 ALA A C 1
ATOM 668 O O . ALA A 1 85 ? -4.866 -4.869 17.445 1.00 95.38 85 ALA A O 1
ATOM 669 N N . ALA A 1 86 ? -4.668 -4.059 19.533 1.00 91.88 86 ALA A N 1
ATOM 670 C CA . ALA A 1 86 ? -5.980 -3.413 19.547 1.00 91.88 86 ALA A CA 1
ATOM 671 C C . ALA A 1 86 ? -6.080 -2.291 18.498 1.00 91.88 86 ALA A C 1
ATOM 673 O O . ALA A 1 86 ? -7.094 -2.175 17.805 1.00 91.88 86 ALA A O 1
ATOM 674 N N . LEU A 1 87 ? -5.017 -1.497 18.325 1.00 94.00 87 LEU A N 1
ATOM 675 C CA . LEU A 1 87 ? -4.948 -0.494 17.259 1.00 94.00 87 LEU A CA 1
ATOM 676 C C . LEU A 1 87 ? -4.969 -1.142 15.866 1.00 94.00 87 LEU A C 1
ATOM 678 O O . LEU A 1 87 ? -5.699 -0.686 14.988 1.00 94.00 87 LEU A O 1
ATOM 682 N N . GLN A 1 88 ? -4.205 -2.214 15.652 1.00 95.38 88 GLN A N 1
ATOM 683 C CA . GLN A 1 88 ? -4.191 -2.931 14.378 1.00 95.38 88 GLN A CA 1
ATOM 684 C C . GLN A 1 88 ? -5.579 -3.483 14.040 1.00 95.38 88 GLN A C 1
ATOM 686 O O . GLN A 1 88 ? -6.073 -3.247 12.939 1.00 95.38 88 GLN A O 1
ATOM 691 N N . GLN A 1 89 ? -6.244 -4.133 14.999 1.00 92.56 89 GLN A N 1
ATOM 692 C CA . GLN A 1 89 ? -7.612 -4.614 14.823 1.00 92.56 89 GLN A CA 1
ATOM 693 C C . GLN A 1 89 ? -8.564 -3.463 14.480 1.00 92.56 89 GLN A C 1
ATOM 695 O O . GLN A 1 89 ? -9.329 -3.566 13.522 1.00 92.56 89 GLN A O 1
ATOM 700 N N . ARG A 1 90 ? -8.476 -2.335 15.198 1.00 91.56 90 ARG A N 1
ATOM 701 C CA . ARG A 1 90 ? -9.284 -1.140 14.920 1.00 91.56 90 ARG A CA 1
ATOM 702 C C . ARG A 1 90 ? -9.127 -0.662 13.478 1.00 91.56 90 ARG A C 1
ATOM 704 O O . ARG A 1 90 ? -10.119 -0.300 12.845 1.00 91.56 90 ARG A O 1
ATOM 711 N N . LEU A 1 91 ? -7.893 -0.620 12.980 1.00 94.25 91 LEU A N 1
ATOM 712 C CA . LEU A 1 91 ? -7.594 -0.191 11.617 1.00 94.25 91 LEU A CA 1
ATOM 713 C C . LEU A 1 91 ? -8.134 -1.184 10.589 1.00 94.25 91 LEU A C 1
ATOM 715 O O . LEU A 1 91 ? -8.783 -0.758 9.637 1.00 94.25 91 LEU A O 1
ATOM 719 N N . THR A 1 92 ? -7.926 -2.486 10.793 1.00 94.50 92 THR A N 1
ATOM 720 C CA . THR A 1 92 ? -8.434 -3.532 9.897 1.00 94.50 92 THR A CA 1
ATOM 721 C C . THR A 1 92 ? -9.960 -3.512 9.815 1.00 94.50 92 THR A C 1
ATOM 723 O O . THR A 1 92 ? -10.507 -3.512 8.714 1.00 94.50 92 THR A O 1
ATOM 726 N N . GLU A 1 93 ? -10.654 -3.419 10.953 1.00 92.31 93 GLU A N 1
ATOM 727 C CA . GLU A 1 93 ? -12.117 -3.323 10.980 1.00 92.31 93 GLU A CA 1
ATOM 728 C C . GLU A 1 93 ? -12.609 -2.033 10.293 1.00 92.31 93 GLU A C 1
ATOM 730 O O . GLU A 1 93 ? -13.588 -2.067 9.547 1.00 92.31 93 GLU A O 1
ATOM 735 N N . PHE A 1 94 ? -11.921 -0.897 10.490 1.00 92.06 94 PHE A N 1
ATOM 736 C CA . PHE A 1 94 ? -12.289 0.359 9.827 1.00 92.06 94 PHE A CA 1
ATOM 737 C C . PHE A 1 94 ? -12.109 0.280 8.312 1.00 92.06 94 PHE A C 1
ATOM 739 O O . PHE A 1 94 ? -12.962 0.770 7.577 1.00 92.06 94 PHE A O 1
ATOM 746 N N . ILE A 1 95 ? -11.010 -0.320 7.845 1.00 92.12 95 ILE A N 1
ATOM 747 C CA . ILE A 1 95 ? -10.742 -0.507 6.416 1.00 92.12 95 ILE A CA 1
ATOM 748 C C . ILE A 1 95 ? -11.820 -1.395 5.791 1.00 92.12 95 ILE A C 1
ATOM 750 O O . ILE A 1 95 ? -12.351 -1.032 4.746 1.00 92.12 95 ILE A O 1
ATOM 754 N N . ALA A 1 96 ? -12.189 -2.505 6.440 1.00 91.88 96 ALA A N 1
ATOM 755 C CA . ALA A 1 96 ? -13.258 -3.384 5.965 1.00 91.88 96 ALA A CA 1
ATOM 756 C C . ALA A 1 96 ? -14.591 -2.628 5.831 1.00 91.88 96 ALA A C 1
ATOM 758 O O . ALA A 1 96 ? -15.179 -2.601 4.751 1.00 91.88 96 ALA A O 1
ATOM 759 N N . TYR A 1 97 ? -14.999 -1.913 6.883 1.00 90.88 97 TYR A N 1
ATOM 760 C CA . TYR A 1 97 ? -16.195 -1.069 6.862 1.00 90.88 97 TYR A CA 1
ATOM 761 C C . TYR A 1 97 ? -16.135 0.002 5.767 1.00 90.88 97 TYR A C 1
ATOM 763 O O . TYR A 1 97 ? -17.097 0.196 5.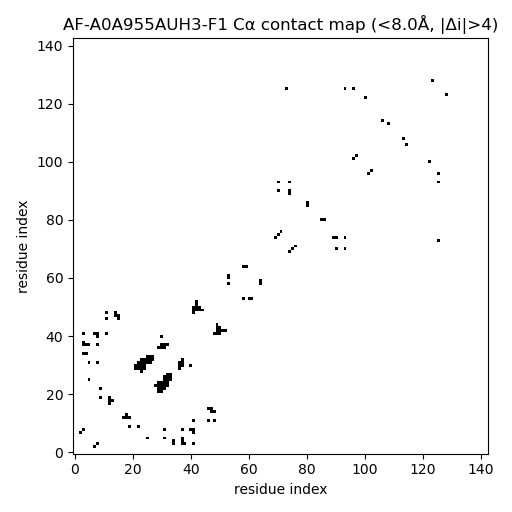027 1.00 90.88 97 TYR A O 1
ATOM 771 N N . PHE A 1 98 ? -15.012 0.713 5.648 1.00 89.75 98 PHE A N 1
ATOM 772 C CA . PHE A 1 98 ? -14.858 1.768 4.652 1.00 89.75 98 PHE A CA 1
ATOM 773 C C . PHE A 1 98 ? -14.956 1.211 3.229 1.00 89.75 98 PHE A C 1
ATOM 775 O O . PHE A 1 98 ? -15.603 1.832 2.388 1.00 89.75 98 PHE A O 1
ATOM 782 N N . ASN A 1 99 ? -14.375 0.037 2.980 1.00 89.12 99 ASN A N 1
ATOM 783 C CA . ASN A 1 99 ? -14.447 -0.644 1.691 1.00 89.12 99 ASN A CA 1
ATOM 784 C C . ASN A 1 99 ? -15.871 -1.082 1.339 1.00 89.12 99 ASN A C 1
ATOM 786 O O . ASN A 1 99 ? -16.307 -0.874 0.216 1.00 89.12 99 ASN A O 1
ATOM 790 N N . GLU A 1 100 ? -16.614 -1.635 2.291 1.00 88.88 100 GLU A N 1
ATOM 791 C CA . GLU A 1 100 ? -18.004 -2.049 2.067 1.00 88.88 100 GLU A CA 1
ATOM 792 C C . GLU A 1 100 ? -18.936 -0.848 1.851 1.00 88.88 100 GLU A C 1
ATOM 794 O O . GLU A 1 100 ? -19.851 -0.873 1.034 1.00 88.88 100 GLU A O 1
ATOM 799 N N . THR A 1 101 ? -18.690 0.230 2.593 1.00 86.31 101 THR A N 1
ATOM 800 C CA . THR A 1 101 ? -19.667 1.303 2.771 1.00 86.31 101 THR A CA 1
ATOM 801 C C . THR A 1 101 ? -19.417 2.518 1.878 1.00 86.31 101 THR A C 1
ATOM 803 O O . THR A 1 101 ? -20.351 3.167 1.402 1.00 86.31 101 THR A O 1
ATOM 806 N N . PHE A 1 102 ? -18.149 2.892 1.706 1.00 82.56 102 PHE A N 1
ATOM 807 C CA . PHE A 1 102 ? -17.752 4.151 1.076 1.00 82.56 102 PHE A CA 1
ATOM 808 C C . PHE A 1 102 ? -16.868 3.975 -0.150 1.00 82.56 102 PHE A C 1
ATOM 810 O O . PHE A 1 102 ? -16.733 4.943 -0.901 1.00 82.56 102 PHE A O 1
ATOM 817 N N . ALA A 1 103 ? -16.253 2.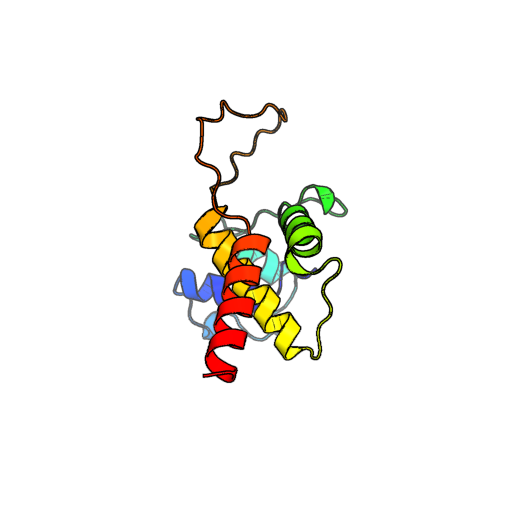806 -0.361 1.00 80.94 103 ALA A N 1
ATOM 818 C CA . ALA A 1 103 ? -15.401 2.622 -1.524 1.00 80.94 103 ALA A CA 1
ATOM 819 C C . ALA A 1 103 ? -16.240 2.698 -2.796 1.00 80.94 103 ALA A C 1
ATOM 821 O O . ALA A 1 103 ? -17.078 1.854 -3.101 1.00 80.94 103 ALA A O 1
ATOM 822 N N . LYS A 1 104 ? -15.988 3.766 -3.538 1.00 80.19 104 LYS A N 1
ATOM 823 C CA . LYS A 1 104 ? -16.508 4.007 -4.871 1.00 80.19 104 LYS A CA 1
ATOM 824 C C . LYS A 1 104 ? -15.336 4.461 -5.728 1.00 80.19 104 LYS A C 1
ATOM 826 O O . LYS A 1 104 ? -14.414 5.084 -5.187 1.00 80.19 104 LYS A O 1
ATOM 831 N N . PRO A 1 105 ? -15.347 4.177 -7.038 1.00 77.19 105 PRO A N 1
ATOM 832 C CA . PRO A 1 105 ? -14.385 4.774 -7.948 1.00 77.19 105 PRO A CA 1
ATOM 833 C C . PRO A 1 105 ? -14.351 6.293 -7.752 1.00 77.19 105 PRO A C 1
ATOM 835 O O . PRO A 1 105 ? -15.395 6.951 -7.712 1.00 77.19 105 PRO A O 1
ATOM 838 N N . PHE A 1 106 ? -13.154 6.851 -7.586 1.00 71.06 106 PHE A N 1
ATOM 839 C CA . PHE A 1 106 ? -12.995 8.297 -7.516 1.00 71.06 106 PHE A CA 1
ATOM 840 C C . PHE A 1 106 ? -13.233 8.882 -8.908 1.00 71.06 106 PHE A C 1
ATOM 842 O O . PHE A 1 106 ? -12.420 8.706 -9.812 1.00 71.06 106 PHE A O 1
ATOM 849 N N . ASN A 1 107 ? -14.339 9.607 -9.069 1.00 70.69 107 ASN A N 1
ATOM 850 C CA . ASN A 1 107 ? -14.609 10.389 -10.272 1.00 70.69 107 ASN A CA 1
ATOM 851 C C . ASN A 1 107 ? -13.786 11.678 -10.223 1.00 70.69 107 ASN A C 1
ATOM 853 O O . ASN A 1 107 ? -14.257 12.718 -9.764 1.00 70.69 107 ASN A O 1
ATOM 857 N N . TRP A 1 108 ? -12.523 11.583 -10.625 1.00 68.81 108 TRP A N 1
ATOM 858 C CA . TRP A 1 108 ? -11.601 12.710 -10.586 1.00 68.81 108 TRP A CA 1
ATOM 859 C C . TRP A 1 108 ? -11.881 13.679 -11.741 1.00 68.81 108 TRP A C 1
ATOM 861 O O . TRP A 1 108 ? -11.892 13.276 -12.903 1.00 68.81 108 TRP A O 1
ATOM 871 N N . THR A 1 109 ? -12.090 14.960 -11.430 1.00 68.62 109 THR A N 1
ATOM 872 C CA . THR A 1 1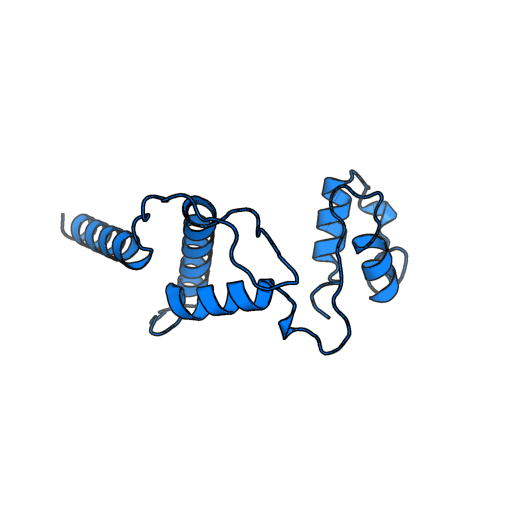09 ? -12.207 16.032 -12.426 1.00 68.62 109 THR A CA 1
ATOM 873 C C . THR A 1 109 ? -11.140 17.085 -12.150 1.00 68.62 109 THR A C 1
ATOM 875 O O . THR A 1 109 ? -11.007 17.581 -11.032 1.00 68.62 109 THR A O 1
ATOM 878 N N . TYR A 1 110 ? -10.368 17.455 -13.175 1.00 68.31 110 TYR A N 1
ATOM 879 C CA . TYR A 1 110 ? -9.337 18.495 -13.047 1.00 68.31 110 TYR A CA 1
ATOM 880 C C . TYR A 1 110 ? -9.934 19.861 -12.662 1.00 68.31 110 TYR A C 1
ATOM 882 O O . TYR A 1 110 ? -9.285 20.684 -12.027 1.00 68.31 110 TYR A O 1
ATOM 890 N N . THR A 1 111 ? -11.199 20.092 -13.019 1.00 76.19 111 THR A N 1
ATOM 891 C CA . THR A 1 111 ? -11.914 21.355 -12.802 1.00 76.19 111 THR A CA 1
ATOM 892 C C . THR A 1 111 ? -12.455 21.523 -11.382 1.00 76.19 111 THR A C 1
ATOM 894 O O . THR A 1 111 ? -12.990 22.585 -11.070 1.00 76.19 111 THR A O 1
ATOM 897 N N . GLY A 1 112 ? -12.374 20.490 -10.532 1.00 66.38 112 GLY A N 1
ATOM 898 C CA . GLY A 1 112 ? -12.890 20.517 -9.159 1.00 66.38 112 GLY A CA 1
ATOM 899 C C . GLY A 1 112 ? -14.414 20.647 -9.057 1.00 66.38 112 GLY A C 1
ATOM 900 O O . GLY A 1 112 ? -14.943 20.799 -7.956 1.00 66.38 112 GLY A O 1
ATOM 901 N N . ARG A 1 113 ? -15.138 20.594 -10.183 1.00 72.31 113 ARG A N 1
ATOM 902 C CA . ARG A 1 113 ? -16.601 20.632 -10.185 1.00 72.31 113 ARG A CA 1
ATOM 903 C C . ARG A 1 113 ? -17.125 19.255 -9.780 1.00 72.31 113 ARG A C 1
ATOM 905 O O . ARG A 1 113 ? -16.740 18.266 -10.413 1.00 72.31 113 ARG A O 1
ATOM 912 N N . PRO A 1 114 ? -17.977 19.168 -8.746 1.00 64.56 114 PRO A N 1
ATOM 913 C CA . PRO A 1 114 ? -18.575 17.903 -8.363 1.00 64.56 114 PRO A CA 1
ATOM 914 C C . PRO A 1 114 ? -19.461 17.398 -9.503 1.00 64.56 114 PRO A C 1
ATOM 916 O O . PRO A 1 114 ? -20.296 18.135 -10.028 1.00 64.56 114 PRO A O 1
ATOM 919 N N . ASN A 1 115 ? -19.282 16.134 -9.884 1.00 63.75 115 ASN A N 1
ATOM 920 C CA . ASN A 1 115 ? -20.234 15.472 -10.768 1.00 63.75 115 ASN A CA 1
ATOM 921 C C . ASN A 1 115 ? -21.590 15.376 -10.054 1.00 63.75 115 ASN A C 1
ATOM 923 O O . ASN A 1 115 ? -21.639 15.173 -8.836 1.00 63.75 115 ASN A O 1
ATOM 927 N N . GLN A 1 116 ? -22.675 15.522 -10.821 1.00 61.81 116 GLN A N 1
ATOM 928 C CA . GLN A 1 116 ? -24.055 15.381 -10.346 1.00 61.81 116 GLN A CA 1
ATOM 929 C C . GLN A 1 116 ? -24.157 14.123 -9.474 1.00 61.81 116 GLN A C 1
ATOM 931 O O . GLN A 1 116 ? -23.957 13.006 -9.949 1.00 61.81 116 GLN A O 1
ATOM 936 N N . THR A 1 117 ? -24.367 14.308 -8.171 1.00 60.72 117 THR A N 1
ATOM 937 C CA . THR A 1 117 ? -24.400 13.196 -7.220 1.00 60.72 117 THR A CA 1
ATOM 938 C C . THR A 1 117 ? -25.849 12.766 -7.068 1.00 60.72 117 THR A C 1
ATOM 940 O O . THR A 1 117 ? -26.669 13.527 -6.562 1.00 60.72 117 THR A O 1
ATOM 943 N N . SER A 1 118 ? -26.177 11.554 -7.512 1.00 60.56 118 SER A N 1
ATOM 944 C CA . SER A 1 118 ? -27.474 10.938 -7.226 1.00 60.56 118 SER A CA 1
ATOM 945 C C . SER A 1 118 ? -27.664 10.808 -5.711 1.00 60.56 118 SER A C 1
ATOM 947 O O . SER A 1 118 ? -26.693 10.561 -4.992 1.00 60.56 118 SER A O 1
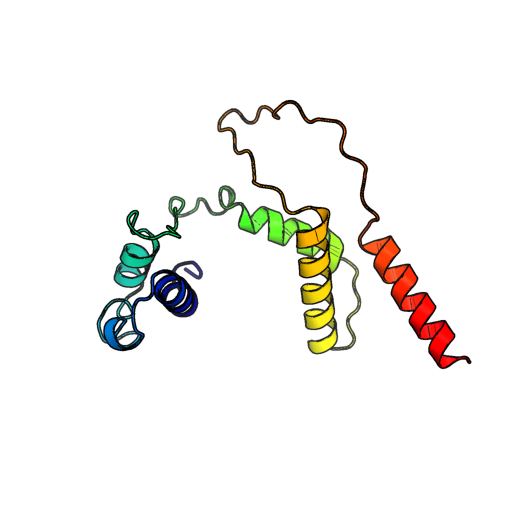ATOM 949 N N . ALA A 1 119 ? -28.892 10.947 -5.209 1.00 61.97 119 ALA A N 1
ATOM 950 C CA . ALA A 1 119 ? -29.186 10.745 -3.793 1.00 61.97 119 ALA A CA 1
ATOM 951 C C . ALA A 1 119 ? -28.792 9.314 -3.379 1.00 61.97 119 ALA A C 1
ATOM 953 O O . ALA A 1 119 ? -29.404 8.344 -3.813 1.00 61.97 119 ALA A O 1
ATOM 954 N N . VAL A 1 120 ? -27.731 9.180 -2.580 1.00 68.19 120 VAL A N 1
ATOM 955 C CA . VAL A 1 120 ? -27.295 7.895 -2.021 1.00 68.19 120 VAL A CA 1
ATOM 956 C C . VAL A 1 120 ? -27.721 7.851 -0.563 1.00 68.19 120 VAL A C 1
ATOM 958 O O . VAL A 1 120 ? -27.435 8.776 0.203 1.00 68.19 120 VAL A O 1
ATOM 961 N N . GLU A 1 121 ? -28.389 6.768 -0.184 1.00 73.69 121 GLU A N 1
ATOM 962 C CA . GLU A 1 121 ? -28.793 6.506 1.191 1.00 73.69 121 GLU A CA 1
ATOM 963 C C . GLU A 1 121 ? -27.570 6.506 2.121 1.00 73.69 121 GLU A C 1
ATOM 965 O O . GLU A 1 121 ? -26.517 5.946 1.801 1.00 73.69 121 GLU A O 1
ATOM 970 N N . LYS A 1 122 ? -27.668 7.203 3.259 1.00 72.38 122 LYS A N 1
ATOM 971 C CA . LYS A 1 122 ? -26.527 7.375 4.164 1.00 72.38 122 LYS A CA 1
ATOM 972 C C . LYS A 1 122 ? -26.315 6.085 4.958 1.00 72.38 122 LYS A C 1
ATOM 974 O O . LYS A 1 122 ? -27.168 5.740 5.773 1.00 72.38 122 LYS A O 1
ATOM 979 N N . PRO A 1 123 ? -25.173 5.405 4.800 1.00 79.56 123 PRO A N 1
ATOM 980 C CA . PRO A 1 123 ? -24.920 4.182 5.539 1.00 79.56 123 PRO A CA 1
ATOM 981 C C . PRO A 1 123 ? -24.70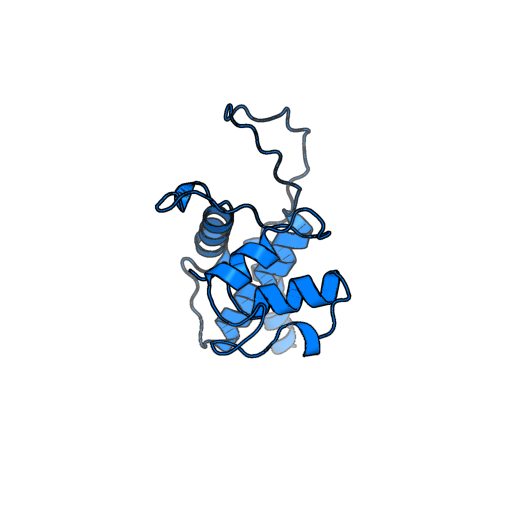0 4.463 7.028 1.00 79.56 123 PRO A C 1
ATOM 983 O O . PRO A 1 123 ? -24.300 5.567 7.421 1.00 79.56 123 PRO A O 1
ATOM 986 N N . LYS A 1 124 ? -24.912 3.437 7.866 1.00 77.75 124 LYS A N 1
ATOM 987 C CA . LYS A 1 124 ? -24.638 3.513 9.309 1.00 77.75 124 LYS A CA 1
ATOM 988 C C . LYS A 1 124 ? -23.205 3.968 9.542 1.00 77.75 124 LYS A C 1
ATOM 990 O O . LYS A 1 124 ? -22.270 3.507 8.887 1.00 77.75 124 LYS A O 1
ATOM 995 N N . THR A 1 125 ? -23.019 4.882 10.487 1.00 83.00 125 THR A N 1
ATOM 996 C CA . THR A 1 125 ? -21.694 5.423 10.774 1.00 83.00 125 THR A CA 1
ATOM 997 C C . THR A 1 125 ? -20.833 4.392 11.496 1.00 83.00 125 THR A C 1
ATOM 999 O O . THR A 1 125 ? -21.302 3.635 12.344 1.00 83.00 125 THR A O 1
ATOM 1002 N N . TRP A 1 126 ? -19.532 4.442 11.229 1.00 80.81 126 TRP A N 1
ATOM 1003 C CA . TRP A 1 126 ? -18.515 3.662 11.932 1.00 80.81 126 TRP A CA 1
ATOM 1004 C C . TRP A 1 126 ? -18.665 3.675 13.463 1.00 80.81 126 TRP A C 1
ATOM 1006 O O . TRP A 1 126 ? -18.485 2.659 14.131 1.00 80.81 126 TRP A O 1
ATOM 1016 N N . ARG A 1 127 ? -19.019 4.835 14.032 1.00 78.31 127 ARG A N 1
ATOM 1017 C CA . ARG A 1 127 ? -19.214 4.989 15.480 1.00 78.31 127 ARG A CA 1
ATOM 1018 C C . ARG A 1 127 ? -20.419 4.202 15.981 1.00 78.31 127 ARG A C 1
ATOM 1020 O O . ARG A 1 127 ? -20.306 3.553 17.013 1.00 78.31 127 ARG A O 1
ATOM 1027 N N . GLN A 1 128 ? -21.525 4.231 15.241 1.00 80.19 128 GLN A N 1
ATOM 1028 C CA . GLN A 1 128 ? -22.745 3.503 15.594 1.00 80.19 128 GLN A CA 1
ATOM 1029 C C . GLN A 1 128 ? -22.519 1.990 15.559 1.00 80.19 128 GLN A C 1
ATOM 1031 O O . GLN A 1 128 ? -22.883 1.299 16.507 1.00 80.19 128 GLN A O 1
ATOM 1036 N N . LEU A 1 129 ? -21.863 1.480 14.510 1.00 78.94 129 LEU A N 1
ATOM 1037 C CA . LEU A 1 129 ? -21.558 0.049 14.399 1.00 78.94 129 LEU A CA 1
ATOM 1038 C C . LEU A 1 129 ? -20.662 -0.425 15.547 1.00 78.94 129 LEU A C 1
ATOM 1040 O O . LEU A 1 129 ? -20.897 -1.478 16.133 1.00 78.94 129 LEU A O 1
ATOM 1044 N N . TRP A 1 130 ? -19.668 0.381 15.923 1.00 74.81 130 TRP A N 1
ATOM 1045 C CA . TRP A 1 130 ? -18.734 -0.001 16.975 1.00 74.81 130 TRP A CA 1
ATOM 1046 C C . TRP A 1 130 ? -19.311 0.134 18.389 1.00 74.81 130 TRP A C 1
ATOM 1048 O O . TRP A 1 130 ? -19.049 -0.721 19.229 1.00 74.81 130 TRP A O 1
ATOM 1058 N N . GLN A 1 131 ? -20.134 1.155 18.659 1.00 71.25 131 GLN A N 1
ATOM 1059 C CA . GLN A 1 131 ? -20.892 1.238 19.915 1.00 71.25 131 GLN A CA 1
ATOM 1060 C C . GLN A 1 131 ? -21.823 0.032 20.073 1.00 71.25 131 GLN A C 1
ATOM 1062 O O . GLN A 1 131 ? -21.849 -0.577 21.136 1.00 71.25 131 GLN A O 1
ATOM 1067 N N . SER A 1 132 ? -22.514 -0.369 19.002 1.00 75.31 132 SER A N 1
ATOM 1068 C CA . SER A 1 132 ? -23.360 -1.565 19.007 1.00 75.31 132 SER A CA 1
ATOM 1069 C C . SER A 1 132 ? -22.557 -2.839 19.296 1.00 75.31 132 SER A C 1
ATOM 1071 O O . SER A 1 132 ? -22.943 -3.605 20.176 1.00 75.31 132 SER A O 1
ATOM 1073 N N . LYS A 1 133 ? -21.402 -3.028 18.639 1.00 74.44 133 LYS A N 1
ATOM 1074 C CA . LYS A 1 133 ? -20.518 -4.184 18.869 1.00 74.44 133 LYS A CA 1
ATOM 1075 C C . LYS A 1 133 ? -19.963 -4.220 20.298 1.00 74.44 133 LYS A C 1
ATOM 1077 O O . LYS A 1 133 ? -19.994 -5.271 20.931 1.00 74.44 133 LYS A O 1
ATOM 1082 N N . LYS A 1 134 ? -19.502 -3.078 20.826 1.00 73.12 134 LYS A N 1
ATOM 1083 C CA . LYS A 1 134 ? -19.010 -2.965 22.209 1.00 73.12 134 LYS A CA 1
ATOM 1084 C C . LYS A 1 134 ? -20.106 -3.322 23.214 1.00 73.12 134 LYS A C 1
ATOM 1086 O O . LYS A 1 134 ? -19.850 -4.085 24.138 1.00 73.12 134 LYS A O 1
ATOM 1091 N N . ASN A 1 135 ? -21.318 -2.809 23.015 1.00 73.38 135 ASN A N 1
ATOM 1092 C CA . ASN A 1 135 ? -22.446 -3.097 23.897 1.00 73.38 135 ASN A CA 1
ATOM 1093 C C . ASN A 1 135 ? -22.824 -4.584 23.846 1.00 73.38 135 ASN A C 1
ATOM 1095 O O . ASN A 1 135 ? -22.981 -5.197 24.895 1.00 73.38 135 ASN A O 1
ATOM 1099 N N . ALA A 1 136 ? -22.889 -5.188 22.655 1.00 72.88 136 ALA A N 1
ATOM 1100 C CA . ALA A 1 136 ? -23.162 -6.619 22.503 1.00 72.88 136 ALA A CA 1
ATOM 1101 C C . ALA A 1 136 ? -22.118 -7.496 23.221 1.00 72.88 136 ALA A C 1
ATOM 1103 O O . ALA A 1 136 ? -22.478 -8.466 23.879 1.00 72.88 136 ALA A O 1
ATOM 1104 N N . GLN A 1 137 ? -20.836 -7.123 23.150 1.00 69.69 137 GLN A N 1
ATOM 1105 C CA . GLN A 1 137 ? -19.760 -7.843 23.833 1.00 69.69 137 GLN A CA 1
ATOM 1106 C C . GLN A 1 137 ? -19.827 -7.701 25.361 1.00 69.69 137 GLN A C 1
ATOM 1108 O O . GLN A 1 137 ? -19.547 -8.665 26.064 1.00 69.69 137 GLN A O 1
ATOM 1113 N N . ILE A 1 138 ? -20.230 -6.535 25.879 1.00 68.38 138 ILE A N 1
ATOM 1114 C CA . ILE A 1 138 ? -20.479 -6.346 27.318 1.00 68.38 138 ILE A CA 1
ATOM 1115 C C . ILE A 1 138 ? -21.656 -7.217 27.770 1.00 68.38 138 ILE A C 1
ATOM 1117 O O . ILE A 1 138 ? -21.530 -7.920 28.764 1.00 68.38 138 ILE A O 1
ATOM 1121 N N . HIS A 1 139 ? -22.770 -7.227 27.033 1.00 56.56 139 HIS A N 1
ATOM 1122 C CA . HIS A 1 139 ? -23.927 -8.062 27.377 1.00 56.56 139 HIS A CA 1
ATOM 1123 C C . HIS A 1 139 ? -23.599 -9.561 27.377 1.00 56.56 139 HIS A C 1
ATOM 1125 O O . HIS A 1 139 ? -24.060 -10.272 28.260 1.00 56.56 139 HIS A O 1
ATOM 1131 N N . ALA A 1 140 ? -22.764 -10.029 26.445 1.00 61.59 140 ALA A N 1
ATOM 1132 C CA . ALA A 1 140 ? -22.330 -11.425 26.383 1.00 61.59 140 ALA A CA 1
ATOM 1133 C C . ALA A 1 140 ? -21.377 -11.850 27.520 1.00 61.59 140 ALA A C 1
ATOM 1135 O O . ALA A 1 140 ? -21.167 -13.040 27.705 1.00 61.59 140 ALA A O 1
ATOM 1136 N N . LEU A 1 141 ? -20.773 -10.904 28.249 1.00 56.47 141 LEU A N 1
ATOM 1137 C CA . LEU A 1 141 ? -19.897 -11.181 29.397 1.00 56.47 141 LEU A CA 1
ATOM 1138 C C . LEU A 1 141 ? -20.636 -11.133 30.745 1.00 56.47 141 LEU A C 1
ATOM 1140 O O . LEU A 1 141 ? -20.064 -11.513 31.761 1.00 56.47 141 LEU A O 1
ATOM 1144 N N . VAL A 1 142 ? -21.867 -10.612 30.762 1.00 63.41 142 VAL A N 1
ATOM 1145 C CA . VAL A 1 142 ? -22.698 -10.439 31.970 1.00 63.41 142 VAL A CA 1
ATOM 1146 C C . VAL A 1 142 ? -23.818 -11.496 32.047 1.00 63.41 142 VAL A C 1
ATOM 1148 O O . VAL A 1 142 ? -24.480 -11.599 33.077 1.00 63.41 142 VAL A O 1
ATOM 1151 N N . ALA A 1 143 ? -24.018 -12.279 30.981 1.00 53.56 143 ALA A N 1
ATOM 1152 C CA . ALA A 1 143 ? -24.934 -13.421 30.904 1.00 53.56 143 ALA A CA 1
ATOM 1153 C C . ALA A 1 143 ? -24.173 -14.742 31.071 1.00 53.56 143 ALA A C 1
ATOM 1155 O O . ALA A 1 143 ? -24.759 -15.670 31.668 1.00 53.56 143 ALA A O 1
#

Secondary structure (DSSP, 8-state):
-GGG-HHHHHHHHHHTT--GGGG--TTTSSTTS-HHHHHHHHT-TTSSS-PPPPPTT-GGG-HHHHHHHHHIIIIITT---SSHHHHHHHHHHHHHHHHHHT-------TT-PPP----PPPPPPHHHHHHHHHHHHHHHHH-

Solvent-accessible surface area (backbone atoms only — not comparable to full-atom values): 8933 Å² total; per-residue (Å²): 121,78,94,40,39,66,67,57,52,54,51,47,30,58,75,71,69,50,59,76,81,72,37,49,40,73,72,72,32,58,40,39,25,43,59,66,43,30,39,53,62,41,44,31,80,89,46,95,69,55,53,85,78,71,62,89,94,36,63,88,76,39,67,65,57,56,52,51,53,46,46,40,66,75,68,47,62,94,60,86,63,99,40,71,68,55,47,50,50,51,49,52,54,48,50,53,50,42,51,78,73,66,65,63,86,81,86,83,50,96,82,72,63,80,70,92,73,74,94,70,84,81,72,85,49,74,66,59,58,48,53,51,52,53,50,53,55,53,53,68,73,76,109

pLDDT: mean 85.47, std 11.44, range [53.56, 97.06]

Mean predicted aligned error: 8.26 Å